Protein 4RUD (pdb70)

Radius of gyration: 13.37 Å; Cα contacts (8 Å, |Δi|>4): 284; chains: 2; bounding box: 33×29×29 Å

Sequence (116 aa):
LKCYSSRTETMTCPEGEDKCEKYAVGLMHGSFFFIYTCTSKCHEGAYNVCCSTDLCNKLKCYSSRTETMTCPEGEDKCEKYAVGLMHGSFFFIYTCTSKCHEGAYNVCCSTDLCNK

Nearest PDB structures (foldseek):
  4rud-assembly1_B  TM=9.858E-01  e=5.540E-10  Micrurus fulvius
  7ulb-assembly3_C  TM=8.312E-01  e=1.013E-03  Dendraspis polylepis polylepis
  7ulb-assembly4_D  TM=8.274E-01  e=2.219E-03  Dendraspis polylepis polylepis
  2mfa-assembly1_A  TM=7.524E-01  e=3.188E-03  Dendraspis polylepis polylepis
  2mjy-assembly1_A  TM=7.437E-01  e=3.188E-03  Dendraspis polylepis polylepis

InterPro domains:
  IPR045860 Snake toxin-like superfamily [G3DSA:2.10.60.10] (22-79)
  IPR045860 Snake toxin-like superfamily [SSF57302] (12-79)

Secondary structure (DSSP, 8-state):
-EEESSSS-EEEPPTT--EEEEEEEE-STT-EEEEEEEESSPPP-TT-EEE-STTTT-/-EEESSSS-EEEPPTT--EEEEEE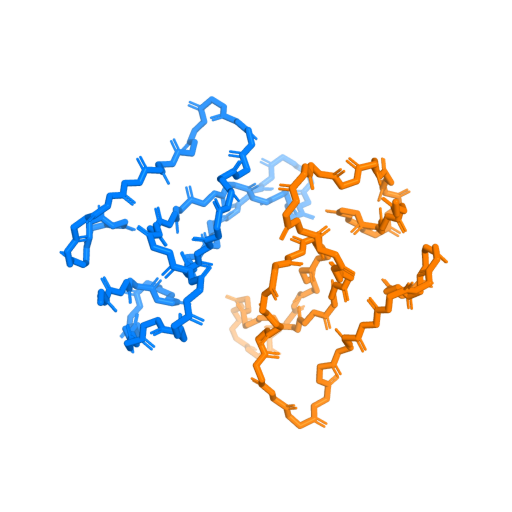EE-STT-EEEEEEEESSPPP-SS-EEE-STT---

B-factor: mean 21.24, std 7.31, range [10.81, 55.24]

Foldseek 3Di:
DKEAQDPPRIDDDDPPFQKWKWDWDDDDDPDIGIGTDTHNDDDDDPPMDIGGDHHPHD/DKEAQAPPRIDDDDPLQQKWKWDWDDDPDPDIGIGTDGGNDDDDDDDIDIGGDHHRHD

CATH classification: 2.10.60.10

Structure (mmCIF, N/CA/C/O backbone):
data_4RUD
#
_entry.id   4RUD
#
_cell.length_a   58.800
_cell.length_b   58.800
_cell.length_c   70.567
_cell.angle_alpha   90.00
_cell.angle_beta   90.00
_cell.angle_gamma   90.00
#
_symmetry.space_group_name_H-M   'P 4 21 2'
#
loop_
_entity.id
_entity.type
_entity.pdbx_description
1 polymer 'Three-finger toxin 3b'
2 non-polymer 'ZINC ION'
3 water water
#
loop_
_atom_site.group_PDB
_atom_site.id
_atom_site.type_symbol
_atom_site.label_atom_id
_atom_site.label_alt_id
_atom_site.label_comp_id
_atom_site.label_asym_id
_atom_site.label_entity_id
_atom_site.label_seq_id
_atom_site.pdbx_PDB_ins_code
_atom_site.Cartn_x
_atom_site.Cartn_y
_atom_site.Cartn_z
_atom_site.occupancy
_atom_site.B_iso_or_equiv
_atom_site.auth_seq_id
_atom_site.auth_comp_id
_atom_site.auth_asym_id
_atom_site.auth_atom_id
_atom_site.pdbx_PDB_model_num
ATOM 1 N N . LEU A 1 1 ? 28.386 11.488 4.320 1.00 20.08 1 LEU A N 1
ATOM 2 C CA . LEU A 1 1 ? 26.968 11.267 4.610 1.00 16.56 1 LEU A CA 1
ATOM 3 C C . LEU A 1 1 ? 26.170 12.549 4.378 1.00 14.16 1 LEU A C 1
ATOM 4 O O . LEU A 1 1 ? 26.674 13.647 4.610 1.00 17.54 1 LEU A O 1
ATOM 9 N N . LYS A 1 2 ? 24.932 12.392 3.911 1.00 16.51 2 LYS A N 1
ATOM 10 C CA . LYS A 1 2 ? 24.013 13.504 3.689 1.00 18.65 2 LYS A CA 1
ATOM 11 C C . LYS A 1 2 ? 22.721 13.255 4.452 1.00 17.36 2 LYS A C 1
ATOM 12 O O . LYS A 1 2 ? 22.234 12.129 4.516 1.00 14.30 2 LYS A O 1
ATOM 18 N N . CYS A 1 3 ? 22.173 14.316 5.034 1.00 13.53 3 CYS A N 1
ATOM 19 C CA . CYS A 1 3 ? 20.958 14.212 5.829 1.00 17.35 3 CYS A CA 1
ATOM 20 C C . CYS A 1 3 ? 20.040 15.347 5.463 1.00 13.55 3 CYS A C 1
ATOM 21 O O . CYS A 1 3 ? 20.488 16.360 4.911 1.00 11.46 3 CYS A O 1
ATOM 24 N N . TYR A 1 4 ? 18.757 15.193 5.773 1.00 15.28 4 TYR A N 1
ATOM 25 C CA . TYR A 1 4 ? 17.881 16.358 5.782 1.00 11.50 4 TYR A CA 1
ATOM 26 C C . TYR A 1 4 ? 18.261 17.236 6.960 1.00 12.75 4 TYR A C 1
ATOM 27 O O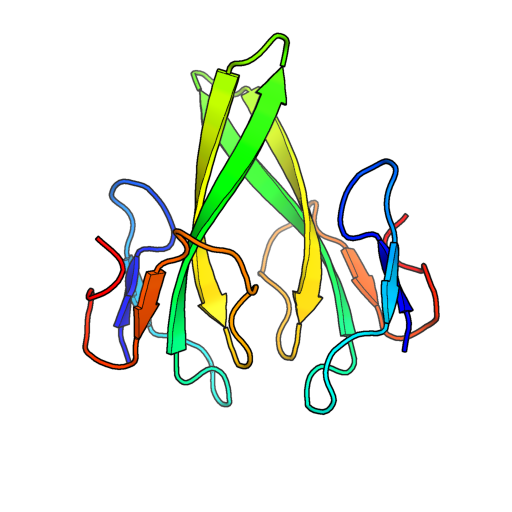 . TYR A 1 4 ? 18.532 16.734 8.056 1.00 14.25 4 TYR A O 1
ATOM 36 N N . SER A 1 5 ? 18.307 18.544 6.725 1.00 15.14 5 SER A N 1
ATOM 37 C CA . SER A 1 5 ? 18.544 19.525 7.778 1.00 13.85 5 SER A CA 1
ATOM 38 C C . SER A 1 5 ? 17.265 20.311 8.047 1.00 14.55 5 SER A C 1
ATOM 39 O O . SER A 1 5 ? 17.221 21.172 8.920 1.00 14.93 5 SER A O 1
ATOM 42 N N . SER A 1 6 ? 16.219 19.992 7.292 1.00 16.77 6 SER A N 1
ATOM 43 C CA . SER A 1 6 ? 14.866 20.442 7.600 1.00 19.23 6 SER A CA 1
ATOM 44 C C . SER A 1 6 ? 13.939 19.631 6.719 1.00 17.29 6 SER A C 1
ATOM 45 O O . SER A 1 6 ? 14.378 18.694 6.067 1.00 19.22 6 SER A O 1
ATOM 48 N N . ARG A 1 7 ? 12.668 20.004 6.650 1.00 16.88 7 ARG A N 1
ATOM 49 C CA . ARG A 1 7 ? 11.760 19.292 5.761 1.00 16.51 7 ARG A CA 1
ATOM 50 C C . ARG A 1 7 ? 12.090 19.509 4.287 1.00 16.31 7 ARG A C 1
ATOM 51 O O . ARG A 1 7 ? 11.699 18.720 3.440 1.00 18.68 7 ARG A O 1
ATOM 59 N N . THR A 1 8 ? 12.824 20.570 3.979 1.00 17.09 8 THR A N 1
ATOM 60 C CA . THR A 1 8 ? 13.052 20.915 2.577 1.00 16.87 8 THR A CA 1
ATOM 61 C C . THR A 1 8 ? 14.527 21.139 2.212 1.00 18.31 8 THR A C 1
ATOM 62 O O . THR A 1 8 ? 14.858 21.430 1.055 1.00 20.98 8 THR A O 1
ATOM 66 N N . GLU A 1 9 ? 15.425 21.031 3.181 1.00 17.73 9 GLU A N 1
ATOM 67 C CA . GLU A 1 9 ? 16.836 21.198 2.849 1.00 20.86 9 GLU A CA 1
ATOM 68 C C . GLU A 1 9 ? 17.674 20.002 3.267 1.00 22.14 9 GLU A C 1
ATOM 69 O O . GLU A 1 9 ? 17.285 19.202 4.122 1.00 16.57 9 GLU A O 1
ATOM 75 N N . THR A 1 10 ? 18.813 19.862 2.613 1.00 24.38 10 THR A N 1
ATOM 76 C CA . THR A 1 10 ? 19.710 18.757 2.874 1.00 18.07 10 THR A CA 1
ATOM 77 C C . THR A 1 10 ? 21.119 19.327 2.965 1.00 17.47 10 THR A C 1
ATOM 78 O O . THR A 1 10 ? 21.393 20.420 2.470 1.00 20.37 10 THR A O 1
ATOM 82 N N . MET A 1 11 ? 22.019 18.588 3.593 1.00 19.09 11 MET A N 1
ATOM 83 C CA . MET A 1 11 ? 23.408 19.033 3.656 1.00 19.75 11 MET A CA 1
ATOM 84 C C . MET A 1 11 ? 24.301 17.826 3.743 1.00 16.78 11 MET A C 1
ATOM 85 O O . MET A 1 11 ? 23.841 16.737 4.091 1.00 11.41 11 MET A O 1
ATOM 90 N N . THR A 1 12 ? 25.575 18.016 3.407 1.00 20.00 12 THR A N 1
ATOM 91 C CA . THR A 1 12 ? 26.580 16.999 3.677 1.00 16.46 12 THR A CA 1
ATOM 92 C C . THR A 1 12 ? 27.039 17.211 5.110 1.00 13.83 12 THR A C 1
ATOM 93 O O . THR A 1 12 ? 27.390 18.330 5.483 1.00 16.62 12 THR A O 1
ATOM 97 N N . CYS A 1 13 ? 26.999 16.157 5.925 1.00 15.67 13 CYS A N 1
ATOM 98 C CA . CYS A 1 13 ? 27.362 16.280 7.334 1.00 13.69 13 CYS A CA 1
ATOM 99 C C . CYS A 1 13 ? 28.847 16.588 7.474 1.00 20.04 13 CYS A C 1
ATOM 100 O O . CYS A 1 13 ? 29.674 16.089 6.691 1.00 21.30 13 CYS A O 1
ATOM 103 N N . PRO A 1 14 ? 29.188 17.394 8.486 1.00 17.21 14 PRO A N 1
ATOM 104 C CA . PRO A 1 14 ? 30.587 17.631 8.856 1.00 18.68 14 PRO A CA 1
ATOM 105 C C . PRO A 1 14 ? 31.234 16.310 9.247 1.00 16.22 14 PRO A C 1
ATOM 106 O O . PRO A 1 14 ? 30.562 15.468 9.831 1.00 14.93 14 PRO A O 1
ATOM 110 N N . GLU A 1 15 ? 32.505 16.117 8.910 1.00 16.91 15 GLU A N 1
ATOM 111 C CA . GLU A 1 15 ? 33.191 14.889 9.290 1.00 16.71 15 GLU A CA 1
ATOM 112 C C . GLU A 1 15 ? 33.204 14.804 10.812 1.00 16.45 15 GLU A C 1
ATOM 113 O O . GLU A 1 15 ? 33.492 15.800 11.488 1.00 18.51 15 GLU A O 1
ATOM 119 N N . GLY A 1 16 ? 32.871 13.630 11.348 1.00 13.82 16 GLY A N 1
ATOM 120 C CA . GLY A 1 16 ? 32.732 13.467 12.789 1.00 13.73 16 GLY A CA 1
ATOM 121 C C . GLY A 1 16 ? 31.284 13.250 13.207 1.00 18.92 16 GLY A C 1
ATOM 122 O O . GLY A 1 16 ? 31.005 12.898 14.357 1.00 19.15 16 GLY A O 1
ATOM 123 N N . GLU A 1 17 ? 30.358 13.477 12.276 1.00 13.63 17 GLU A N 1
ATOM 124 C CA . GLU A 1 17 ? 28.945 13.151 12.487 1.00 19.01 17 GLU A CA 1
ATOM 125 C C . GLU A 1 17 ? 28.492 12.158 11.429 1.00 14.53 17 GLU A C 1
ATOM 126 O O . GLU A 1 17 ? 28.300 12.529 10.268 1.00 14.70 17 GLU A O 1
ATOM 132 N N . ASP A 1 18 ? 28.304 10.907 11.839 1.00 13.52 18 ASP A N 1
ATOM 133 C CA . ASP A 1 18 ? 28.046 9.813 10.904 1.00 17.45 18 ASP A CA 1
ATOM 134 C C . ASP A 1 18 ? 26.635 9.246 11.009 1.00 16.61 18 ASP A C 1
ATOM 135 O O . ASP A 1 18 ? 26.377 8.127 10.559 1.00 15.07 18 ASP A O 1
ATOM 140 N N . LYS A 1 19 ? 25.724 10.016 11.600 1.00 14.84 19 LYS A N 1
ATOM 141 C CA . LYS A 1 19 ? 24.315 9.631 11.650 1.00 12.85 19 LYS A CA 1
ATOM 142 C C . LYS A 1 19 ? 23.410 10.773 11.195 1.00 16.86 19 LYS A C 1
ATOM 143 O O . LYS A 1 19 ? 23.797 11.944 11.257 1.00 10.86 19 LYS A O 1
ATOM 149 N N . CYS A 1 20 ? 22.220 10.412 10.718 1.00 11.74 20 CYS A N 1
ATOM 150 C CA . CYS A 1 20 ? 21.147 11.361 10.462 1.00 13.36 20 CYS A CA 1
ATOM 151 C C . CYS A 1 20 ? 20.095 11.124 11.528 1.00 13.25 20 CYS A C 1
ATOM 152 O O . CYS A 1 20 ? 19.882 9.977 11.948 1.00 15.41 20 CYS A O 1
ATOM 155 N N . GLU A 1 21 ? 19.432 12.192 11.973 1.00 12.24 21 GLU A N 1
ATOM 156 C CA . GLU A 1 21 ? 18.246 12.016 12.804 1.00 12.71 21 GLU A CA 1
ATOM 157 C C . GLU A 1 21 ? 17.112 12.990 12.514 1.00 14.39 21 GLU A C 1
ATOM 158 O O . GLU A 1 21 ? 17.309 14.073 11.946 1.00 12.94 21 GLU A O 1
ATOM 164 N N . LYS A 1 22 ? 15.916 12.541 12.878 1.00 14.31 22 LYS A N 1
ATOM 165 C CA . LYS A 1 22 ? 14.727 13.372 12.952 1.00 14.01 22 LYS A CA 1
ATOM 166 C C . LYS A 1 22 ? 14.246 13.187 14.386 1.00 16.35 22 LYS A C 1
ATOM 167 O O . LYS A 1 22 ? 13.922 12.056 14.795 1.00 15.81 22 LYS A O 1
ATOM 173 N N . TYR A 1 23 ? 14.216 14.257 15.173 1.00 11.72 23 TYR A N 1
ATOM 174 C CA . TYR A 1 23 ? 13.761 14.093 16.551 1.00 13.09 23 TYR A CA 1
ATOM 175 C C . TYR A 1 23 ? 12.756 15.149 16.991 1.00 16.85 23 TYR A C 1
ATOM 176 O O . TYR A 1 23 ? 12.776 16.281 16.506 1.00 12.38 23 TYR A O 1
ATOM 185 N N . ALA A 1 24 ? 11.886 14.755 17.917 1.00 12.19 24 ALA A N 1
ATOM 186 C CA . ALA A 1 24 ? 10.766 15.584 18.356 1.00 14.53 24 ALA A CA 1
ATOM 187 C C . ALA A 1 24 ? 11.197 16.635 19.363 1.00 14.61 24 ALA A C 1
ATOM 188 O O . ALA A 1 24 ? 11.967 16.353 20.281 1.00 12.27 24 ALA A O 1
ATOM 190 N N . VAL A 1 25 ? 10.675 17.848 19.188 1.00 16.40 25 VAL A N 1
ATOM 191 C CA . VAL A 1 25 ? 10.894 18.930 20.124 1.00 14.53 25 VAL A CA 1
ATOM 192 C C . VAL A 1 25 ? 9.527 19.533 20.448 1.00 19.29 25 VAL A C 1
ATOM 193 O O . VAL A 1 25 ? 8.715 19.741 19.544 1.00 13.73 25 VAL A O 1
ATOM 197 N N . GLY A 1 26 ? 9.259 19.779 21.732 1.00 13.71 26 GLY A N 1
ATOM 198 C CA . GLY A 1 26 ? 7.975 20.316 22.140 1.00 15.84 26 GLY A CA 1
ATOM 199 C C . GLY A 1 26 ? 7.887 21.793 21.823 1.00 16.80 26 GLY A C 1
ATOM 200 O O . GLY A 1 26 ? 8.896 22.496 21.919 1.00 15.57 26 GLY A O 1
ATOM 201 N N . LEU A 1 27 ? 6.701 22.262 21.436 1.00 12.35 27 LEU A N 1
ATOM 202 C CA . LEU A 1 27 ? 6.491 23.680 21.140 1.00 14.64 27 LEU A CA 1
ATOM 203 C C . LEU A 1 27 ? 5.689 24.348 22.250 1.00 15.28 27 LEU A C 1
ATOM 204 O O . LEU A 1 27 ? 6.219 25.141 23.032 1.00 19.74 27 LEU A O 1
ATOM 209 N N . MET A 1 28 ? 4.407 24.008 22.320 1.00 16.00 28 MET A N 1
ATOM 210 C CA . MET A 1 28 ? 3.526 24.559 23.342 1.00 15.84 28 MET A CA 1
ATOM 211 C C . MET A 1 28 ? 2.195 23.812 23.418 1.00 13.18 28 MET A C 1
ATOM 212 O O . MET A 1 28 ? 1.613 23.446 22.391 1.00 15.85 28 MET A O 1
ATOM 217 N N . HIS A 1 29 ? 1.741 23.577 24.645 1.00 13.74 29 HIS A N 1
ATOM 218 C CA . HIS A 1 29 ? 0.415 23.018 24.897 1.00 20.03 29 HIS A CA 1
ATOM 219 C C . HIS A 1 29 ? 0.188 21.686 24.197 1.00 16.16 29 HIS A C 1
ATOM 220 O O . HIS A 1 29 ? -0.906 21.401 23.708 1.00 19.00 29 HIS A O 1
ATOM 227 N N . GLY A 1 30 ? 1.229 20.870 24.149 1.00 20.01 30 GLY A N 1
ATOM 228 C CA . GLY A 1 30 ? 1.119 19.576 23.507 1.00 18.16 30 GLY A CA 1
ATOM 229 C C . GLY A 1 30 ? 1.488 19.546 22.032 1.00 19.09 30 GLY A C 1
ATOM 230 O O . GLY A 1 30 ? 1.609 18.467 21.460 1.00 22.63 30 GLY A O 1
ATOM 231 N N . SER A 1 31 ? 1.672 20.697 21.393 1.00 16.53 31 SER A N 1
ATOM 232 C CA . SER A 1 31 ? 2.130 20.651 20.009 1.00 14.78 31 SER A CA 1
ATOM 233 C C . SER A 1 31 ? 3.648 20.381 19.961 1.00 16.31 31 SER A C 1
ATOM 234 O O . SER A 1 31 ? 4.376 20.708 20.904 1.00 17.66 31 SER A O 1
ATOM 237 N N . PHE A 1 32 ? 4.116 19.762 18.878 1.00 12.82 32 PHE A N 1
ATOM 238 C CA . PHE A 1 32 ? 5.540 19.524 18.693 1.00 16.60 32 PHE A CA 1
ATOM 239 C C . PHE A 1 32 ? 5.921 19.585 17.213 1.00 15.87 32 PHE A C 1
ATOM 240 O O . PHE A 1 32 ? 5.061 19.674 16.346 1.00 13.97 32 PHE A O 1
ATOM 248 N N . PHE A 1 33 ? 7.218 19.561 16.928 1.00 13.87 33 PHE A N 1
ATOM 249 C CA . PHE A 1 33 ? 7.682 19.487 15.545 1.00 13.87 33 PHE A CA 1
ATOM 250 C C . PHE A 1 33 ? 9.012 18.756 15.517 1.00 13.39 33 PHE A C 1
ATOM 251 O O . PHE A 1 33 ? 9.572 18.424 16.564 1.00 13.74 33 PHE A O 1
ATOM 259 N N . PHE A 1 34 ? 9.505 18.466 14.325 1.00 13.71 34 PHE A N 1
ATOM 260 C CA . PHE A 1 34 ? 10.739 17.691 14.241 1.00 10.85 34 PHE A CA 1
ATOM 261 C C . PHE A 1 34 ? 11.927 18.530 13.827 1.00 15.02 34 PHE A C 1
ATOM 262 O O . PHE A 1 34 ? 11.808 19.481 13.050 1.00 15.28 34 PHE A O 1
ATOM 270 N N . ILE A 1 35 ? 13.078 18.137 14.350 1.00 14.23 35 ILE A N 1
ATOM 271 C CA . ILE A 1 35 ? 14.336 18.737 13.992 1.00 14.31 35 ILE A CA 1
ATOM 272 C C . ILE A 1 35 ? 15.089 17.683 13.202 1.00 17.47 35 ILE A C 1
ATOM 273 O O . ILE A 1 35 ? 15.157 16.519 13.609 1.00 12.97 35 ILE A O 1
ATOM 278 N N . TYR A 1 36 ? 15.610 18.088 12.049 1.00 13.62 36 TYR A N 1
ATOM 279 C CA . TYR A 1 36 ? 16.346 17.189 11.171 1.00 13.32 36 TYR A CA 1
ATOM 280 C C . TYR A 1 36 ? 17.796 17.608 11.202 1.00 14.75 36 TYR A C 1
ATOM 281 O O . TYR A 1 36 ? 18.105 18.786 10.995 1.00 11.28 36 TYR A O 1
ATOM 290 N N . THR A 1 37 ? 18.703 16.666 11.451 1.00 13.23 37 THR A N 1
ATOM 291 C CA . THR A 1 37 ? 20.106 17.040 11.604 1.00 11.19 37 THR A CA 1
ATOM 292 C C . THR A 1 37 ? 21.079 15.875 11.472 1.00 12.35 37 THR A C 1
ATOM 293 O O . THR A 1 37 ? 20.712 14.710 11.618 1.00 12.53 37 THR A O 1
ATOM 297 N N . CYS A 1 38 ? 22.322 16.214 11.166 1.00 13.94 38 CYS A N 1
ATOM 298 C CA . CYS A 1 38 ? 23.406 15.273 11.310 1.00 12.80 38 CYS A CA 1
ATOM 299 C C . CYS A 1 38 ? 23.705 15.202 12.798 1.00 14.27 38 CYS A C 1
ATOM 300 O O . CYS A 1 38 ? 23.432 16.156 13.537 1.00 15.02 38 CYS A O 1
ATOM 303 N N . THR A 1 39 ? 24.278 14.088 13.240 1.00 11.08 39 THR A N 1
ATOM 304 C CA . THR A 1 39 ? 24.656 13.955 14.645 1.00 15.10 39 THR A CA 1
ATOM 305 C C . THR A 1 39 ? 25.672 12.835 14.829 1.00 14.81 39 THR A C 1
ATOM 306 O O . THR A 1 39 ? 25.848 11.996 13.943 1.00 13.32 39 THR A O 1
ATOM 310 N N . SER A 1 40 ? 26.349 12.836 15.972 1.00 14.48 40 SER A N 1
ATOM 311 C CA . SER A 1 40 ? 27.188 11.708 16.357 1.00 17.56 40 SER A CA 1
ATOM 312 C C . SER A 1 40 ? 26.403 10.808 17.302 1.00 20.35 40 SER A C 1
ATOM 313 O O . SER A 1 40 ? 26.727 9.634 17.476 1.00 19.66 40 SER A O 1
ATOM 316 N N . LYS A 1 41 ? 25.380 11.376 17.934 1.00 11.56 41 LYS A N 1
ATOM 317 C CA . LYS A 1 41 ? 24.575 10.637 18.899 1.00 15.56 41 LYS A CA 1
ATOM 318 C C . LYS A 1 41 ? 23.134 11.065 18.806 1.00 16.29 41 LYS A C 1
ATOM 319 O O . LYS A 1 41 ? 22.819 12.251 18.886 1.00 19.64 41 LYS A O 1
ATOM 325 N N . CYS A 1 42 ? 22.258 10.093 18.621 1.00 16.02 42 CYS A N 1
ATOM 326 C CA . CYS A 1 42 ? 20.851 10.407 18.420 1.00 16.82 42 CYS A CA 1
ATOM 327 C C . CYS A 1 42 ? 20.134 10.730 19.727 1.00 17.15 42 CYS A C 1
ATOM 328 O O . CYS A 1 42 ? 20.426 10.145 20.773 1.00 18.09 42 CYS A O 1
ATOM 331 N N . HIS A 1 43 ? 19.201 11.677 19.656 1.00 13.06 43 HIS A N 1
ATOM 332 C CA . HIS A 1 43 ? 18.345 12.016 20.779 1.00 13.55 43 HIS A CA 1
ATOM 333 C C . HIS A 1 43 ? 17.394 10.865 21.068 1.00 17.61 43 HIS A C 1
ATOM 334 O O . HIS A 1 43 ? 16.807 10.291 20.141 1.00 17.27 43 HIS A O 1
ATOM 341 N N . GLU A 1 44 ? 17.236 10.537 22.347 1.00 15.85 44 GLU A N 1
ATOM 342 C CA . GLU A 1 44 ? 16.323 9.475 22.752 1.00 26.03 44 GLU A CA 1
ATOM 343 C C . GLU A 1 44 ? 14.908 9.977 22.584 1.00 20.30 44 GLU A C 1
ATOM 344 O O . GLU A 1 44 ? 14.635 11.151 22.813 1.00 17.89 44 GLU A O 1
ATOM 350 N N . GLY A 1 45 ? 14.003 9.091 22.183 1.00 22.02 45 GLY A N 1
ATOM 351 C CA . GLY A 1 45 ? 12.605 9.460 22.074 1.00 19.41 45 GLY A CA 1
ATOM 352 C C . GLY A 1 45 ? 11.821 8.489 21.227 1.00 20.66 45 GLY A C 1
ATOM 353 O O . GLY A 1 45 ? 12.295 8.027 20.195 1.00 19.93 45 GLY A O 1
ATOM 354 N N . ALA A 1 46 ? 10.608 8.190 21.673 1.00 21.45 46 ALA A N 1
ATOM 355 C CA . ALA A 1 46 ? 9.769 7.178 21.037 1.00 22.13 46 ALA A CA 1
ATOM 356 C C . ALA A 1 46 ? 9.306 7.535 19.620 1.00 22.25 46 ALA A C 1
ATOM 357 O O . ALA A 1 46 ? 8.800 6.667 18.905 1.00 19.83 46 ALA A O 1
ATOM 359 N N . TYR A 1 47 ? 9.459 8.799 19.218 1.00 12.96 47 TYR A N 1
ATOM 360 C CA . TYR A 1 47 ? 9.013 9.221 17.893 1.00 14.47 47 TYR A CA 1
ATOM 361 C C . TYR A 1 47 ? 10.174 9.583 16.985 1.00 15.75 47 TYR A C 1
ATOM 362 O O . TYR A 1 47 ? 9.983 9.990 15.840 1.00 15.51 47 TYR A O 1
ATOM 371 N N . ASN A 1 48 ? 11.388 9.399 17.490 1.00 17.06 48 ASN A N 1
ATOM 372 C CA . ASN A 1 48 ? 12.584 9.818 16.762 1.00 13.52 48 ASN A CA 1
ATOM 373 C C . ASN A 1 48 ? 13.101 8.771 15.788 1.00 15.90 48 ASN A C 1
ATOM 374 O O . ASN A 1 48 ? 12.831 7.581 15.944 1.00 13.39 48 ASN A O 1
ATOM 379 N N . VAL A 1 49 ? 13.857 9.236 14.792 1.00 15.53 49 VAL A N 1
ATOM 380 C CA . VAL A 1 49 ? 14.444 8.382 13.773 1.00 14.16 49 VAL A CA 1
ATOM 381 C C . VAL A 1 49 ? 15.947 8.621 13.804 1.00 18.24 49 VAL A C 1
ATOM 382 O O . VAL A 1 49 ? 16.395 9.771 13.730 1.00 11.93 49 VAL A O 1
ATOM 386 N N . CYS A 1 50 ? 16.712 7.543 13.964 1.00 13.74 50 CYS A N 1
ATOM 387 C CA . CYS A 1 50 ? 18.174 7.603 13.968 1.00 13.78 50 CYS A CA 1
ATOM 388 C C . CYS A 1 50 ? 18.709 6.621 12.929 1.00 18.02 50 CYS A C 1
ATOM 389 O O . CYS A 1 50 ? 18.459 5.415 13.032 1.00 14.49 50 CYS A O 1
ATOM 392 N N . CYS A 1 51 ? 19.436 7.118 11.926 1.00 18.38 51 CYS A N 1
ATOM 393 C CA . CYS A 1 51 ? 19.896 6.246 10.832 1.00 17.70 51 CYS A CA 1
ATOM 394 C C . CYS A 1 51 ? 21.270 6.645 10.290 1.00 18.23 51 CYS A C 1
ATOM 395 O O . CYS A 1 51 ? 21.826 7.653 10.725 1.00 16.35 51 CYS A O 1
ATOM 398 N N . SER A 1 52 ? 21.820 5.858 9.356 1.00 15.54 52 SER A N 1
ATOM 399 C CA . SER A 1 52 ? 23.200 6.080 8.893 1.00 16.57 52 SER A CA 1
ATOM 400 C C . SER A 1 52 ? 23.393 6.092 7.381 1.00 16.83 52 SER A C 1
ATOM 401 O O . SER A 1 52 ? 24.510 5.892 6.912 1.00 17.61 52 SER A O 1
ATOM 404 N N . THR A 1 53 ? 22.336 6.302 6.609 1.00 13.55 53 THR A N 1
ATOM 405 C CA . THR A 1 53 ? 22.497 6.350 5.149 1.00 15.67 53 THR A CA 1
ATOM 406 C C . THR A 1 53 ? 21.962 7.666 4.570 1.00 16.57 53 THR A C 1
ATOM 407 O O . THR A 1 53 ? 21.164 8.348 5.222 1.00 15.57 53 THR A O 1
ATOM 411 N N . ASP A 1 54 ? 22.393 8.019 3.356 1.00 15.10 54 ASP A N 1
ATOM 412 C CA . ASP A 1 54 ? 22.049 9.323 2.770 1.00 21.02 54 ASP A CA 1
ATOM 413 C C . ASP A 1 54 ? 20.547 9.606 2.783 1.00 15.09 54 ASP A C 1
ATOM 414 O O . ASP A 1 54 ? 19.751 8.786 2.325 1.00 18.17 54 ASP A O 1
ATOM 419 N N . LEU A 1 55 ? 20.193 10.762 3.337 1.00 21.80 55 LEU A N 1
ATOM 420 C CA . LEU A 1 55 ? 18.822 11.284 3.388 1.00 19.78 55 LEU A CA 1
ATOM 421 C C . LEU A 1 55 ? 17.833 10.370 4.104 1.00 18.48 55 LEU A C 1
ATOM 422 O O . LEU A 1 55 ? 16.624 10.480 3.904 1.00 18.40 55 LEU A O 1
ATOM 427 N N . CYS A 1 56 ? 18.340 9.487 4.960 1.00 17.27 56 CYS A N 1
ATOM 428 C CA . CYS A 1 56 ? 17.467 8.515 5.626 1.00 17.76 56 CYS A CA 1
ATOM 429 C C . CYS A 1 56 ? 16.497 9.119 6.654 1.00 17.81 56 CYS A C 1
ATOM 430 O O . CYS A 1 56 ? 15.522 8.467 7.041 1.00 13.96 56 CYS A O 1
ATOM 433 N N . ASN A 1 57 ? 16.762 10.343 7.111 1.00 14.30 57 ASN A N 1
ATOM 434 C CA . ASN A 1 57 ? 15.933 10.937 8.155 1.00 17.32 57 ASN A CA 1
ATOM 435 C C . ASN A 1 57 ? 14.704 11.645 7.600 1.00 20.54 57 ASN A C 1
ATOM 436 O O . ASN A 1 57 ? 14.294 12.684 8.119 1.00 19.24 57 ASN A O 1
ATOM 441 N N . LYS A 1 58 ? 14.169 11.076 6.519 1.00 22.14 58 LYS A N 1
ATOM 442 C CA . LYS A 1 58 ? 12.815 11.304 5.995 1.00 28.26 58 LYS A CA 1
ATOM 443 C C . LYS A 1 58 ? 12.771 10.821 4.559 1.00 29.07 58 LYS A C 1
ATOM 444 O O . LYS A 1 58 ? 13.032 11.600 3.644 1.00 36.39 58 LYS A O 1
ATOM 450 N N . LEU B 1 1 ? 30.054 17.231 30.835 1.00 27.10 1 LEU B N 1
ATOM 451 C CA . LEU B 1 1 ? 29.514 18.510 30.389 1.00 24.51 1 LEU B CA 1
ATOM 452 C C . LEU B 1 1 ? 27.994 18.528 30.513 1.00 24.85 1 LEU B C 1
ATOM 453 O O . LEU B 1 1 ? 27.326 17.584 30.088 1.00 19.23 1 LEU B O 1
ATOM 458 N N . LYS B 1 2 ? 27.460 19.607 31.089 1.00 28.65 2 LYS B N 1
ATOM 459 C CA . LYS B 1 2 ? 26.011 19.810 31.195 1.00 22.80 2 LYS B CA 1
ATOM 460 C C . LYS B 1 2 ? 25.533 20.958 30.300 1.00 21.26 2 LYS B C 1
ATOM 461 O O . LYS B 1 2 ? 26.173 22.015 30.217 1.00 19.34 2 LYS B O 1
ATOM 467 N N . CYS B 1 3 ? 24.399 20.739 29.643 1.00 21.45 3 CYS B N 1
ATOM 468 C CA . CYS B 1 3 ? 23.852 21.698 28.690 1.00 18.62 3 CYS B CA 1
ATOM 469 C C . CYS B 1 3 ? 22.355 21.858 28.888 1.00 20.35 3 CYS B C 1
ATOM 470 O O . CYS B 1 3 ? 21.702 20.961 29.411 1.00 15.06 3 CYS B O 1
ATOM 473 N N . TYR B 1 4 ? 21.801 22.983 28.442 1.00 20.63 4 TYR B N 1
ATOM 474 C CA . TYR B 1 4 ? 20.349 23.067 28.305 1.00 17.84 4 TYR B CA 1
ATOM 475 C C . TYR B 1 4 ? 19.882 22.203 27.133 1.00 17.77 4 TYR B C 1
ATOM 476 O O . TYR B 1 4 ? 20.528 22.166 26.078 1.00 15.22 4 TYR B O 1
ATOM 485 N N . SER B 1 5 ? 18.769 21.501 27.325 1.00 18.33 5 SER B N 1
ATOM 486 C CA . SER B 1 5 ? 18.158 20.718 26.257 1.00 19.20 5 SER B CA 1
ATOM 487 C C . SER B 1 5 ? 16.808 21.319 25.851 1.00 18.23 5 SER B C 1
ATOM 488 O O . SER B 1 5 ? 16.145 20.830 24.926 1.00 17.85 5 SER B O 1
ATOM 491 N N . SER B 1 6 ? 16.402 22.362 26.570 1.00 19.37 6 SER B N 1
ATOM 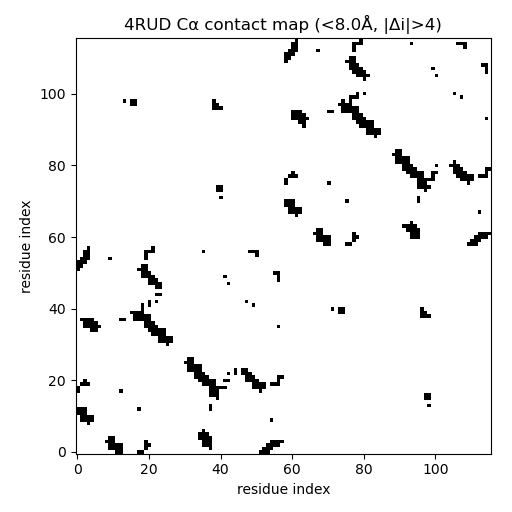492 C CA . SER B 1 6 ? 15.266 23.205 26.197 1.00 22.14 6 SER B CA 1
ATOM 493 C C . SER B 1 6 ? 15.399 24.516 26.970 1.00 25.89 6 SER B C 1
ATOM 494 O O . SER B 1 6 ? 16.408 24.728 27.642 1.00 25.71 6 SER B O 1
ATOM 497 N N . ARG B 1 7 ? 14.383 25.374 26.885 1.00 21.06 7 ARG B N 1
ATOM 498 C CA . ARG B 1 7 ? 14.306 26.634 27.644 1.00 28.85 7 ARG B CA 1
ATOM 499 C C . ARG B 1 7 ? 14.692 26.509 29.119 1.00 29.29 7 ARG B C 1
ATOM 500 O O . ARG B 1 7 ? 15.333 27.394 29.690 1.00 28.47 7 ARG B O 1
ATOM 508 N N . THR B 1 8 ? 14.279 25.407 29.736 1.00 30.46 8 THR B N 1
ATOM 509 C CA . THR B 1 8 ? 14.429 25.229 31.175 1.00 34.25 8 THR B CA 1
ATOM 510 C C . THR B 1 8 ? 15.066 23.892 31.545 1.00 34.27 8 THR B C 1
ATOM 511 O O . THR B 1 8 ? 15.598 23.730 32.646 1.00 36.26 8 THR B O 1
ATOM 515 N N . GLU B 1 9 ? 15.001 22.928 30.634 1.00 29.69 9 GLU B N 1
ATOM 516 C CA . GLU B 1 9 ? 15.523 21.603 30.932 1.00 26.76 9 GLU B CA 1
ATOM 517 C C . GLU B 1 9 ? 17.002 21.440 30.645 1.00 25.29 9 GLU B C 1
ATOM 518 O O . GLU B 1 9 ? 17.557 22.061 29.738 1.00 24.02 9 GLU B O 1
ATOM 524 N N . THR B 1 10 ? 17.608 20.552 31.420 1.00 26.96 10 THR B N 1
ATOM 525 C CA . THR B 1 10 ? 19.048 20.452 31.564 1.00 27.20 10 THR B CA 1
ATOM 526 C C . THR B 1 10 ? 19.415 18.967 31.543 1.00 27.59 10 THR B C 1
ATOM 527 O O . THR B 1 10 ? 18.667 18.139 32.061 1.00 30.29 10 THR B O 1
ATOM 531 N N . MET B 1 11 ? 20.543 18.622 30.921 1.00 29.07 11 MET B N 1
ATOM 532 C CA . MET B 1 11 ? 21.012 17.235 30.925 1.00 24.81 11 MET B CA 1
ATOM 533 C C . MET B 1 11 ? 22.532 17.122 30.886 1.00 26.69 11 MET B C 1
ATOM 534 O O . MET B 1 11 ? 23.232 18.095 30.572 1.00 26.46 11 MET B O 1
ATOM 539 N N . THR B 1 12 ? 23.032 15.931 31.222 1.00 26.73 12 THR B N 1
ATOM 540 C CA . THR B 1 12 ? 24.442 15.608 31.053 1.00 27.37 12 THR B CA 1
ATOM 541 C C . THR B 1 12 ? 24.636 15.030 29.653 1.00 25.25 12 THR B C 1
ATOM 542 O O . THR B 1 12 ? 23.908 14.122 29.251 1.00 27.40 12 THR B O 1
ATOM 546 N N . CYS B 1 13 ? 25.590 15.577 28.899 1.00 26.70 13 CYS B N 1
ATOM 547 C CA . CYS B 1 13 ? 25.794 15.156 27.513 1.00 21.29 13 CYS B CA 1
ATOM 548 C C . CYS B 1 13 ? 26.333 13.729 27.448 1.00 27.57 13 CYS B C 1
ATOM 549 O O . CYS B 1 13 ? 27.109 13.317 28.318 1.00 26.67 13 CYS B O 1
ATOM 552 N N . PRO B 1 14 ? 25.930 12.969 26.413 1.00 24.87 14 PRO B N 1
ATOM 553 C CA . PRO B 1 14 ? 26.491 11.629 26.200 1.00 25.94 14 PRO B CA 1
ATOM 554 C C . PRO B 1 14 ? 27.940 11.696 25.726 1.00 30.91 14 PRO B C 1
ATOM 555 O O . PRO B 1 14 ? 28.408 12.760 25.322 1.00 23.83 14 PRO B O 1
ATOM 559 N N . GLU B 1 15 ? 28.644 10.568 25.776 1.00 35.00 15 GLU B N 1
ATOM 560 C CA . GLU B 1 15 ? 30.049 10.549 25.394 1.00 26.99 15 GLU B CA 1
ATOM 561 C C . GLU B 1 15 ? 30.226 10.969 23.939 1.00 26.21 15 GLU B C 1
ATOM 562 O O . GLU B 1 15 ? 29.424 10.611 23.076 1.00 27.04 15 GLU B O 1
ATOM 568 N N . GLY B 1 16 ? 31.268 11.752 23.684 1.00 25.52 16 GLY B N 1
ATOM 569 C CA . GLY B 1 16 ? 31.594 12.179 22.336 1.00 30.33 16 GLY B CA 1
ATOM 570 C C . GLY B 1 16 ? 30.898 13.466 21.933 1.00 25.29 16 GLY B C 1
ATOM 571 O O . GLY B 1 16 ? 31.200 14.036 20.889 1.00 31.21 16 GLY B O 1
ATOM 572 N N . GLU B 1 17 ? 29.951 13.918 22.750 1.00 24.07 17 GLU B N 1
ATOM 573 C CA . GLU B 1 17 ? 29.292 15.195 22.502 1.00 23.22 17 GLU B CA 1
ATOM 574 C C . GLU B 1 17 ? 29.786 16.237 23.512 1.00 21.68 17 GLU B C 1
ATOM 575 O O . GLU B 1 17 ? 29.260 16.353 24.621 1.00 21.80 17 GLU B O 1
ATOM 581 N N . ASP B 1 18 ? 30.818 16.979 23.120 1.00 20.38 18 ASP B N 1
ATOM 582 C CA . ASP B 1 18 ? 31.545 17.829 24.054 1.00 19.39 18 ASP B CA 1
ATOM 583 C C . ASP B 1 18 ? 31.184 19.309 23.954 1.00 20.92 18 ASP B C 1
ATOM 584 O O . ASP B 1 18 ? 31.875 20.156 24.523 1.00 17.47 18 ASP B O 1
ATOM 589 N N . LYS B 1 19 ? 30.097 19.623 23.252 1.00 19.51 19 LYS B N 1
ATOM 590 C CA . LYS B 1 19 ? 29.675 21.021 23.128 1.00 16.41 19 LYS B CA 1
ATOM 591 C C . LYS B 1 19 ? 28.199 21.205 23.408 1.00 19.50 19 LYS B C 1
ATOM 592 O O . LYS B 1 19 ? 27.385 20.306 23.148 1.00 16.71 19 LYS B O 1
ATOM 598 N N . CYS B 1 20 ? 27.862 22.379 23.937 1.00 15.28 20 CYS B N 1
ATOM 599 C CA . CYS B 1 20 ? 26.469 22.803 24.035 1.00 14.03 20 CYS B CA 1
ATOM 600 C C . CYS B 1 20 ? 26.212 23.733 22.868 1.00 15.13 20 CYS B C 1
ATOM 601 O O . CYS B 1 20 ? 27.089 24.530 22.499 1.00 11.87 20 CYS B O 1
ATOM 604 N N . GLU B 1 21 ? 25.018 23.660 22.294 1.00 13.08 21 GLU B N 1
ATOM 605 C CA . GLU B 1 21 ? 24.623 24.691 21.344 1.00 13.69 21 GLU B CA 1
ATOM 606 C C . GLU B 1 21 ? 23.201 25.184 21.527 1.00 15.57 21 GLU B C 1
ATOM 607 O O . GLU B 1 21 ? 22.347 24.491 22.076 1.00 14.06 21 GLU B O 1
ATOM 613 N N . LYS B 1 22 ? 22.985 26.415 21.079 1.00 16.16 22 LYS B N 1
ATOM 614 C CA . LYS B 1 22 ? 21.671 27.033 21.037 1.00 15.52 22 LYS B CA 1
ATOM 615 C C . LYS B 1 22 ? 21.583 27.678 19.665 1.00 13.57 22 LYS B C 1
ATOM 616 O O . LYS B 1 22 ? 22.398 28.537 19.324 1.00 16.28 22 LYS B O 1
ATOM 622 N N . TYR B 1 23 ? 20.648 27.211 18.851 1.00 12.14 23 TYR B N 1
ATOM 623 C CA . TYR B 1 23 ? 20.450 27.780 17.517 1.00 19.19 23 TYR B CA 1
ATOM 624 C C . TYR B 1 23 ? 18.963 27.938 17.202 1.00 16.25 23 TYR B C 1
ATOM 625 O O . TYR B 1 23 ? 18.143 27.155 17.664 1.00 12.98 23 TYR B O 1
ATOM 634 N N . ALA B 1 24 ? 18.617 28.959 16.421 1.00 18.99 24 ALA B N 1
ATOM 635 C CA . ALA B 1 24 ? 17.220 29.204 16.077 1.00 14.86 24 ALA B CA 1
ATOM 636 C C . ALA B 1 24 ? 16.831 28.460 14.809 1.00 15.43 24 ALA B C 1
ATOM 637 O O . ALA B 1 24 ? 17.639 28.310 13.887 1.00 16.80 24 ALA B O 1
ATOM 639 N N . VAL B 1 25 ? 15.588 27.989 14.763 1.00 15.44 25 VAL B N 1
ATOM 640 C CA . VAL B 1 25 ? 15.027 27.483 13.522 1.00 15.01 25 VAL B CA 1
ATOM 641 C C . VAL B 1 25 ? 13.745 28.245 13.207 1.00 17.17 25 VAL B C 1
ATOM 642 O O . VAL B 1 25 ? 13.108 28.802 14.107 1.00 13.89 25 VAL B O 1
ATOM 646 N N . GLY B 1 26 ? 13.383 28.282 11.926 1.00 19.16 26 GLY B N 1
ATOM 647 C CA . GLY B 1 26 ? 12.131 28.879 11.512 1.00 20.02 26 GLY B CA 1
ATOM 648 C C . GLY B 1 26 ? 10.971 28.014 11.965 1.00 21.80 26 GLY B C 1
ATOM 649 O O . GLY B 1 26 ? 11.049 26.778 11.955 1.00 19.48 26 GLY B O 1
ATOM 650 N N . LEU B 1 27 ? 9.893 28.669 12.371 1.00 16.71 27 LEU B N 1
ATOM 651 C CA . LEU B 1 27 ? 8.702 27.987 12.831 1.00 20.18 27 LEU B CA 1
ATOM 652 C C . LEU B 1 27 ? 7.647 28.100 11.740 1.00 22.64 27 LEU B C 1
ATOM 653 O O . LEU B 1 27 ? 7.391 27.145 11.005 1.00 23.03 27 LEU B O 1
ATOM 658 N N . MET B 1 28 ? 7.037 29.281 11.645 1.00 17.75 28 MET B N 1
ATOM 659 C CA . MET B 1 28 ? 6.100 29.580 10.577 1.00 17.41 28 MET B CA 1
ATOM 660 C C . MET B 1 28 ? 5.858 31.083 10.488 1.00 19.48 28 MET B C 1
ATOM 661 O O . MET B 1 28 ? 5.836 31.771 11.511 1.00 17.08 28 MET B O 1
ATOM 666 N N . HIS B 1 29 ? 5.686 31.571 9.258 1.00 16.13 29 HIS B N 1
ATOM 667 C CA . HIS B 1 29 ? 5.307 32.960 8.970 1.00 22.60 29 HIS B CA 1
ATOM 668 C C . HIS B 1 29 ? 6.206 33.997 9.637 1.00 20.27 29 HIS B C 1
ATOM 669 O O . HIS B 1 29 ? 5.731 35.023 10.104 1.00 19.77 29 HIS B O 1
ATOM 676 N N . GLY B 1 30 ? 7.502 33.720 9.687 1.00 19.71 30 GLY B N 1
ATOM 677 C CA . GLY B 1 30 ? 8.440 34.655 10.282 1.00 20.29 30 GLY B CA 1
ATOM 678 C C . GLY B 1 30 ? 8.697 34.471 11.768 1.00 21.85 30 GLY B C 1
ATOM 679 O O . GLY B 1 30 ? 9.503 35.208 12.348 1.00 20.23 30 GLY B O 1
ATOM 680 N N . SER B 1 31 ? 8.027 33.506 12.398 1.00 20.08 31 SER B N 1
ATOM 681 C CA . SER B 1 31 ? 8.379 33.162 13.777 1.00 17.83 31 SER B CA 1
ATOM 682 C C . SER B 1 31 ? 9.534 32.159 13.831 1.00 18.63 31 SER B C 1
ATOM 683 O O . SER B 1 31 ? 9.738 31.371 12.901 1.00 18.69 31 SER B O 1
ATOM 686 N N . PHE B 1 32 ? 10.286 32.207 14.928 1.00 16.41 32 PHE B N 1
ATOM 687 C CA . PHE B 1 32 ? 11.459 31.366 15.119 1.00 14.65 32 PHE B CA 1
ATOM 688 C C . PHE B 1 32 ? 11.405 30.783 16.531 1.00 15.15 32 PHE B C 1
ATOM 689 O O . PHE B 1 32 ? 10.639 31.253 17.376 1.00 12.57 32 PHE B O 1
ATOM 697 N N . PHE B 1 33 ? 12.231 29.769 16.783 1.00 14.33 33 PHE B N 1
ATOM 698 C CA . PHE B 1 33 ? 12.177 29.001 18.020 1.00 15.40 33 PHE B CA 1
ATOM 699 C C . PHE B 1 33 ? 13.595 28.530 18.289 1.00 14.99 33 PHE B C 1
ATOM 700 O O . PHE B 1 33 ? 14.333 28.258 17.341 1.00 15.15 33 PHE B O 1
ATOM 708 N N . PHE B 1 34 ? 14.003 28.445 19.554 1.00 14.15 34 PHE B N 1
ATOM 709 C CA . PHE B 1 34 ? 15.380 28.025 19.832 1.00 15.43 34 PHE B CA 1
ATOM 710 C C . PHE B 1 34 ? 15.493 26.537 20.127 1.00 14.00 34 PHE B C 1
ATOM 711 O O . PHE B 1 34 ? 14.671 25.965 20.851 1.00 13.74 34 PHE B O 1
ATOM 719 N N . ILE B 1 35 ? 16.542 25.932 19.574 1.00 12.45 35 ILE B N 1
ATOM 720 C CA . ILE B 1 35 ? 16.854 24.529 19.792 1.00 12.29 35 ILE B CA 1
ATOM 721 C C . ILE B 1 35 ? 18.093 24.459 20.669 1.00 14.08 35 ILE B C 1
ATOM 722 O O . ILE B 1 35 ? 19.137 25.002 20.309 1.00 15.66 35 ILE B O 1
A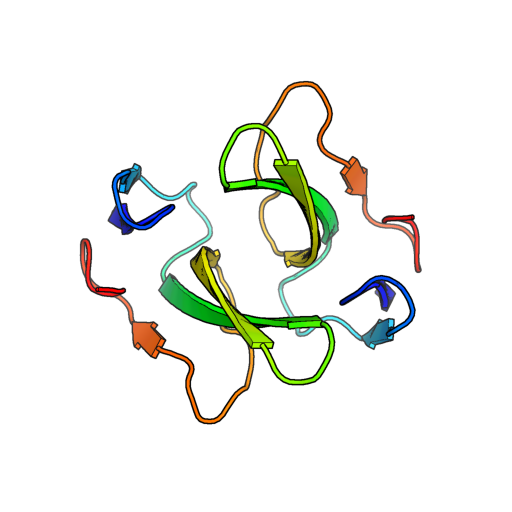TOM 727 N N . TYR B 1 36 ? 17.966 23.810 21.825 1.00 13.71 36 TYR B N 1
ATOM 728 C CA . TYR B 1 36 ? 19.073 23.664 22.771 1.00 12.20 36 TYR B CA 1
ATOM 729 C C . TYR B 1 36 ? 19.541 22.206 22.803 1.00 17.00 36 TYR B C 1
ATOM 730 O O . TYR B 1 36 ? 18.751 21.299 23.079 1.00 13.10 36 TYR B O 1
ATOM 739 N N . THR B 1 37 ? 20.822 21.962 22.554 1.00 13.69 37 THR B N 1
ATOM 740 C CA . THR B 1 37 ? 21.292 20.579 22.615 1.00 14.23 37 THR B CA 1
ATOM 741 C C . THR B 1 37 ? 22.785 20.418 22.853 1.00 14.81 37 THR B C 1
ATOM 742 O O . THR B 1 37 ? 23.578 21.330 22.582 1.00 14.73 37 THR B O 1
ATOM 746 N N . CYS B 1 38 ? 23.154 19.249 23.377 1.00 16.26 38 CYS B N 1
ATOM 747 C CA . CYS B 1 38 ? 24.536 18.779 23.323 1.00 16.39 38 CYS B CA 1
ATOM 748 C C . CYS B 1 38 ? 24.812 18.364 21.888 1.00 16.60 38 CYS B C 1
ATOM 749 O O . CYS B 1 38 ? 23.924 17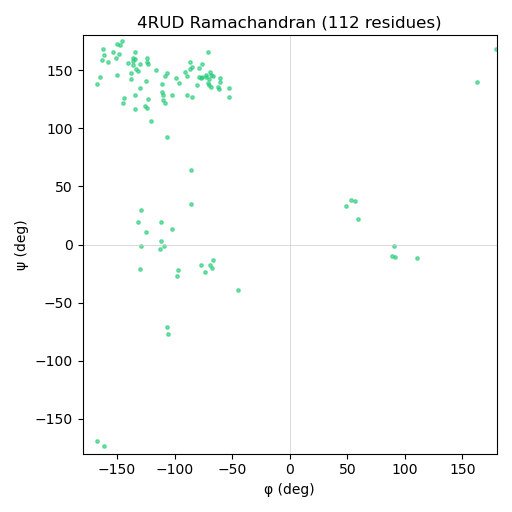.837 21.216 1.00 15.80 38 CYS B O 1
ATOM 752 N N . THR B 1 39 ? 26.041 18.571 21.419 1.00 16.26 39 THR B N 1
ATOM 753 C CA . THR B 1 39 ? 26.402 18.158 20.067 1.00 19.01 39 THR B CA 1
ATOM 754 C C . THR B 1 39 ? 27.900 17.895 19.997 1.00 19.52 39 THR B C 1
ATOM 755 O O . THR B 1 39 ? 28.637 18.285 20.904 1.00 21.04 39 THR B O 1
ATOM 759 N N . SER B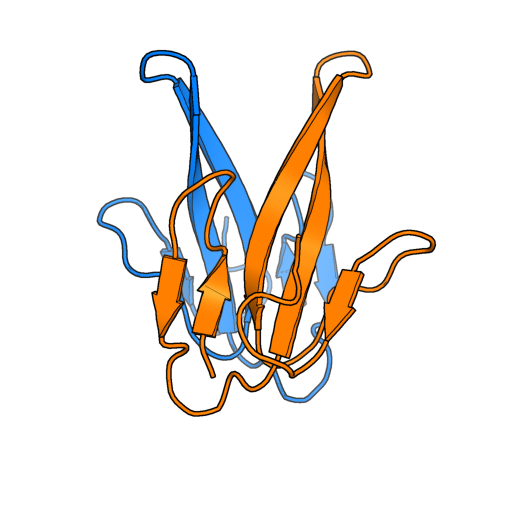 1 40 ? 28.343 17.230 18.935 1.00 19.47 40 SER B N 1
ATOM 760 C CA . SER B 1 40 ? 29.774 17.044 18.701 1.00 19.69 40 SER B CA 1
ATOM 761 C C . SER B 1 40 ? 30.317 18.085 17.713 1.00 21.82 40 SER B C 1
ATOM 762 O O . SER B 1 40 ? 31.499 18.423 17.746 1.00 20.58 40 SER B O 1
ATOM 765 N N . LYS B 1 41 ? 29.451 18.579 16.831 1.00 20.13 41 LYS B 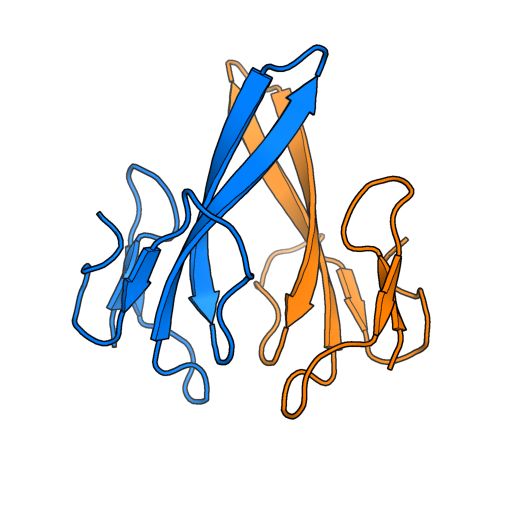N 1
ATOM 766 C CA . LYS B 1 41 ? 29.793 19.652 15.899 1.00 18.89 41 LYS B CA 1
ATOM 767 C C . LYS B 1 41 ? 28.654 20.655 15.927 1.00 21.19 41 LYS B C 1
ATOM 768 O O . LYS B 1 41 ? 27.496 20.274 15.791 1.00 19.37 41 LYS B O 1
ATOM 774 N N . CYS B 1 42 ? 28.970 21.929 16.117 1.00 14.94 42 CYS B N 1
ATOM 775 C CA . CYS B 1 42 ? 27.921 22.929 16.211 1.00 18.43 42 CYS B CA 1
ATOM 776 C C . CYS B 1 42 ? 27.366 23.284 14.846 1.00 23.27 42 CYS B C 1
ATOM 777 O O . CYS B 1 42 ? 28.100 23.320 13.860 1.00 22.81 42 CYS B O 1
ATOM 780 N N . HIS B 1 43 ? 26.062 23.531 14.790 1.00 25.10 43 HIS B N 1
ATOM 781 C CA . HIS B 1 43 ? 25.473 24.085 13.588 1.00 24.41 43 HIS B CA 1
ATOM 782 C C . HIS B 1 43 ? 26.126 25.436 13.399 1.00 28.70 43 HIS B C 1
ATOM 783 O O . HIS B 1 43 ? 26.321 26.181 14.368 1.00 26.42 43 HIS B O 1
ATOM 790 N N . GLU B 1 44 ? 26.526 25.739 12.171 1.00 31.27 44 GLU B N 1
ATOM 791 C CA . GLU B 1 44 ? 27.106 27.042 11.928 1.00 38.12 44 GLU B CA 1
ATOM 792 C C . GLU B 1 44 ? 26.023 28.025 11.514 1.00 32.82 44 GLU B C 1
ATOM 793 O O . GLU B 1 44 ? 25.009 27.660 10.919 1.00 32.20 44 GLU B O 1
ATOM 799 N N . GLY B 1 45 ? 26.236 29.274 11.886 1.00 42.65 45 GLY B N 1
ATOM 800 C CA . GLY B 1 45 ? 25.331 30.348 11.548 1.00 40.04 45 GLY B CA 1
ATOM 801 C C . GLY B 1 45 ? 25.928 31.580 12.174 1.00 42.27 45 GLY B C 1
ATOM 802 O O . GLY B 1 45 ? 26.828 31.472 13.003 1.00 38.06 45 GLY B O 1
ATOM 803 N N . ALA B 1 46 ? 25.413 32.748 11.806 1.00 41.36 46 ALA B N 1
ATOM 804 C CA . ALA B 1 46 ? 26.014 34.006 12.243 1.00 44.23 46 ALA B CA 1
ATOM 805 C C . ALA B 1 46 ? 25.740 34.316 13.714 1.00 39.61 46 ALA B C 1
ATOM 806 O O . ALA B 1 46 ? 26.495 35.064 14.347 1.00 36.51 46 ALA B O 1
ATOM 808 N N . TYR B 1 47 ? 24.669 33.736 14.249 1.00 25.29 47 TYR B N 1
ATOM 809 C CA . TYR B 1 47 ? 24.215 34.053 15.602 1.00 26.79 47 TYR B CA 1
ATOM 810 C C . TYR B 1 47 ? 24.087 32.819 16.487 1.00 29.53 47 TYR B C 1
ATOM 811 O O . TYR B 1 47 ? 23.543 32.896 17.590 1.00 25.75 47 TYR B O 1
ATOM 820 N N . ASN B 1 48 ? 24.600 31.686 16.020 1.00 25.73 48 ASN B N 1
ATOM 821 C CA . ASN B 1 48 ? 24.518 30.470 16.817 1.00 21.94 48 ASN B CA 1
ATOM 822 C C . ASN B 1 48 ? 25.393 30.530 18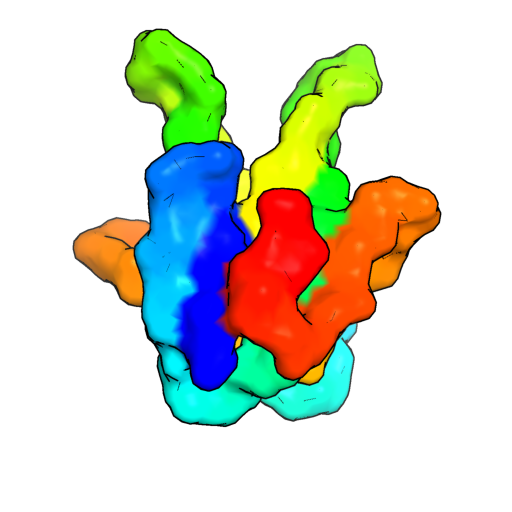.055 1.00 22.27 48 ASN B C 1
ATOM 823 O O . ASN B 1 48 ? 26.437 31.192 18.074 1.00 24.36 48 ASN B O 1
ATOM 828 N N . VAL B 1 49 ? 24.939 29.857 19.099 1.00 18.24 49 VAL B N 1
ATOM 829 C CA . VAL B 1 49 ? 25.708 29.731 20.319 1.00 18.44 49 VAL B CA 1
ATOM 830 C C . VAL B 1 49 ? 26.327 28.336 20.341 1.00 18.09 49 VAL B C 1
ATOM 831 O O . VAL B 1 49 ? 25.634 27.350 20.114 1.00 14.78 49 VAL B O 1
ATOM 835 N N . CYS B 1 50 ? 27.639 28.274 20.563 1.00 15.38 50 CYS B N 1
ATOM 836 C CA . CYS B 1 50 ? 28.383 27.023 20.576 1.00 13.07 50 CYS B CA 1
ATOM 837 C C . CYS B 1 50 ? 29.477 27.160 21.634 1.00 17.64 50 CYS B C 1
ATOM 838 O O . CYS B 1 50 ? 30.295 28.088 21.562 1.00 13.51 50 CYS B O 1
ATOM 841 N N . CYS B 1 51 ? 29.486 26.268 22.627 1.00 14.59 51 CYS B N 1
ATOM 842 C CA . CYS B 1 51 ? 30.433 26.396 23.741 1.00 15.06 51 CYS B CA 1
ATOM 843 C C . CYS B 1 51 ? 30.615 25.106 24.540 1.00 20.00 51 CYS B C 1
ATOM 844 O O . CYS B 1 51 ? 29.846 24.155 24.381 1.00 17.26 51 CYS B O 1
ATOM 847 N N . SER B 1 52 ? 31.631 25.075 25.401 1.00 15.28 52 SER B N 1
ATOM 848 C CA . SER B 1 52 ? 31.968 23.846 26.117 1.00 17.81 52 SER B CA 1
ATOM 849 C C . SER B 1 52 ? 32.113 24.010 27.633 1.00 23.26 52 SER B C 1
ATOM 850 O O . SER B 1 52 ? 32.881 23.275 28.267 1.00 25.03 52 SER B O 1
ATOM 853 N N . THR B 1 53 ? 31.377 24.957 28.214 1.00 18.80 53 THR B N 1
ATOM 854 C CA . THR B 1 53 ? 31.320 25.087 29.674 1.00 21.98 53 THR B CA 1
ATOM 855 C C . THR B 1 53 ? 29.888 24.813 30.141 1.00 26.87 53 THR B C 1
ATOM 856 O O . THR B 1 53 ? 28.939 25.062 29.392 1.00 17.59 53 THR B O 1
ATOM 860 N N . ASP B 1 54 ? 29.729 24.291 31.359 1.00 24.84 54 ASP B N 1
ATOM 861 C CA . ASP B 1 54 ? 28.406 23.850 31.814 1.00 22.13 54 ASP B CA 1
ATOM 862 C C . ASP B 1 54 ? 27.356 24.946 31.662 1.00 21.94 54 ASP B C 1
ATOM 863 O O . ASP B 1 54 ? 27.613 26.116 31.977 1.00 22.35 54 ASP B O 1
ATOM 868 N N . LEU B 1 55 ? 26.201 24.538 31.136 1.00 21.13 55 LEU B N 1
ATOM 869 C CA . LEU B 1 55 ? 25.034 25.390 30.908 1.00 18.25 55 LEU B CA 1
ATOM 870 C C . LEU B 1 55 ? 25.351 26.701 30.204 1.00 20.97 55 LEU B C 1
ATOM 871 O O . LEU B 1 55 ? 24.705 27.722 30.454 1.00 24.97 55 LEU B O 1
ATOM 876 N N . CYS B 1 56 ? 26.336 26.674 29.314 1.00 19.60 56 CYS B N 1
ATOM 877 C CA . CYS B 1 56 ? 26.711 27.881 28.592 1.00 21.21 56 CYS B CA 1
ATOM 878 C C . CYS B 1 56 ? 25.738 28.227 27.461 1.00 20.48 56 CYS B C 1
ATOM 879 O O . CYS B 1 56 ? 25.732 29.366 26.983 1.00 18.99 56 CYS B O 1
ATOM 882 N N . ASN B 1 57 ? 24.917 27.263 27.035 1.00 15.52 57 ASN B N 1
ATOM 883 C CA . ASN B 1 57 ? 24.007 27.510 25.909 1.00 17.35 57 ASN B CA 1
ATOM 884 C C . ASN B 1 57 ? 22.695 28.156 26.361 1.00 20.31 57 ASN B C 1
ATOM 885 O O . ASN B 1 57 ? 21.607 27.586 26.199 1.00 17.53 57 ASN B O 1
ATOM 890 N N . LYS B 1 58 ? 22.841 29.371 26.886 1.00 21.83 58 LYS B N 1
ATOM 891 C CA . LYS B 1 58 ? 21.789 30.175 27.536 1.00 29.20 58 LYS B CA 1
ATOM 892 C C . LYS B 1 58 ? 21.608 29.783 28.989 1.00 27.02 58 LYS B C 1
ATOM 893 O O . LYS B 1 58 ? 22.207 30.394 29.865 1.00 31.28 58 LYS B O 1
#

Solvent-accessible surface area: 7298 Å² total; per-residue (Å²): 65,107,0,49,42,29,188,118,97,71,80,86,9,50,164,52,12,91,53,0,0,32,12,39,28,51,29,114,190,74,53,110,40,55,10,12,10,7,7,16,94,36,52,175,46,102,162,35,57,70,30,72,93,88,65,38,0,147,65,83,0,46,44,40,158,105,116,58,73,86,10,52,150,60,10,86,59,0,0,34,16,50,30,52,50,130,191,65,48,140,40,102,4,14,9,4,7,6,69,31,55,175,50,100,206,49,54,64,34,70,96,96,64,36,0,136

Organism: Micrurus fulvius (NCBI:txid8637)